Protein AF-A0A7X7E3Z4-F1 (afdb_monomer_lite)

Radius of gyration: 19.56 Å; chains: 1; bounding box: 45×37×46 Å

Foldseek 3Di:
DDDDADPDPDDPPVPVVVDLVVADDQAEEEALADDPVVLVSQQSQLAFQKHKYKYQADSVSDRNADDDDPVRVVVSQVCSQVSDVPGFRWDWHWDQDPNGIIIMTIGHHNPPDPDDPLLSLLLVVCAVPPFDALVVSCVVSVHDSVVSVVSVVVCVVVQQKDWDDDPVRIGIHGDRDD

pLDDT: mean 82.14, std 17.08, range [30.67, 97.38]

Structure (mmCIF, N/CA/C/O backbone):
data_AF-A0A7X7E3Z4-F1
#
_entry.id   AF-A0A7X7E3Z4-F1
#
loop_
_atom_site.group_PDB
_atom_site.id
_atom_site.type_symbol
_atom_site.label_atom_id
_atom_site.label_alt_id
_atom_site.label_comp_id
_atom_site.label_asym_id
_atom_site.label_entity_id
_atom_site.label_seq_id
_atom_site.pdbx_PDB_ins_code
_atom_site.Cartn_x
_atom_site.Cartn_y
_atom_site.Cartn_z
_atom_site.occupancy
_atom_site.B_iso_or_equiv
_atom_site.auth_seq_id
_atom_site.auth_comp_id
_atom_site.auth_asym_id
_atom_site.auth_atom_id
_atom_site.pdbx_PDB_model_num
ATOM 1 N N . MET A 1 1 ? -2.334 20.813 1.100 1.00 35.53 1 MET A N 1
ATOM 2 C CA . MET A 1 1 ? -2.866 19.844 0.113 1.00 35.53 1 MET A CA 1
ATOM 3 C C . MET A 1 1 ? -4.115 19.213 0.708 1.00 35.53 1 MET A C 1
ATOM 5 O O . MET A 1 1 ? -4.034 18.726 1.823 1.00 35.53 1 MET A O 1
ATOM 9 N N . LYS A 1 2 ? -5.268 19.300 0.030 1.00 30.81 2 LYS A N 1
ATOM 10 C CA . LYS A 1 2 ? -6.540 18.725 0.498 1.00 30.81 2 LYS A CA 1
ATOM 11 C C . LYS A 1 2 ? -6.601 17.260 0.055 1.00 30.81 2 LYS A C 1
ATOM 13 O O . LYS A 1 2 ? -6.599 17.012 -1.150 1.00 30.81 2 LYS A O 1
ATOM 18 N N . TYR A 1 3 ? -6.630 16.312 0.990 1.00 37.44 3 TYR A N 1
ATOM 19 C CA . TYR A 1 3 ? -6.956 14.921 0.664 1.00 37.44 3 TYR A CA 1
ATOM 20 C C . TYR A 1 3 ? -8.383 14.900 0.102 1.00 37.44 3 TYR A C 1
ATOM 22 O O . TYR A 1 3 ? -9.285 15.536 0.651 1.00 37.44 3 TYR A O 1
ATOM 30 N N . LYS A 1 4 ? -8.581 14.269 -1.058 1.00 30.67 4 LYS A N 1
ATOM 31 C CA . LYS A 1 4 ? -9.897 14.196 -1.703 1.00 30.67 4 LYS A CA 1
ATOM 32 C C . LYS A 1 4 ? -10.766 13.204 -0.929 1.00 30.67 4 LYS A C 1
ATOM 34 O O . LYS A 1 4 ? -10.663 12.003 -1.145 1.00 30.67 4 LYS A O 1
ATOM 39 N N . PHE A 1 5 ? -11.629 13.712 -0.054 1.00 38.03 5 PHE A N 1
ATOM 40 C CA . PHE A 1 5 ? -12.686 12.926 0.576 1.00 38.03 5 PHE A CA 1
ATOM 41 C C . PHE A 1 5 ? -13.710 12.532 -0.495 1.00 38.03 5 PHE A C 1
ATOM 43 O O . PHE A 1 5 ? -14.418 13.387 -1.025 1.00 38.03 5 PHE A O 1
ATOM 50 N N . GLN A 1 6 ? -13.758 11.252 -0.856 1.00 32.75 6 GLN A N 1
ATOM 51 C CA . GLN A 1 6 ? -14.802 10.710 -1.723 1.00 32.75 6 GLN A CA 1
ATOM 52 C C . GLN A 1 6 ? -15.813 9.968 -0.851 1.00 32.75 6 GLN A C 1
ATOM 54 O O . GLN A 1 6 ? -15.559 8.858 -0.391 1.00 32.75 6 GLN A O 1
ATOM 59 N N . THR A 1 7 ? -16.964 10.588 -0.605 1.00 33.12 7 THR A N 1
ATOM 60 C CA . THR A 1 7 ? -18.139 9.909 -0.049 1.00 33.12 7 THR A CA 1
ATOM 61 C C . THR A 1 7 ? -18.822 9.141 -1.175 1.00 33.12 7 THR A C 1
ATOM 63 O O . THR A 1 7 ? -19.744 9.649 -1.811 1.00 33.12 7 THR A O 1
ATOM 66 N N . THR A 1 8 ? -18.342 7.935 -1.482 1.00 34.47 8 THR A N 1
ATOM 67 C CA . THR A 1 8 ? -18.943 7.108 -2.537 1.00 34.47 8 THR A CA 1
ATOM 68 C C . THR A 1 8 ? -19.984 6.169 -1.944 1.00 34.47 8 THR A C 1
ATOM 70 O O . THR A 1 8 ? -19.675 5.111 -1.401 1.00 34.47 8 THR A O 1
ATOM 73 N N . THR A 1 9 ? -21.249 6.555 -2.079 1.00 39.19 9 THR A N 1
ATOM 74 C CA . THR A 1 9 ? -22.410 5.721 -1.779 1.00 39.19 9 THR A CA 1
ATOM 75 C C . THR A 1 9 ? -22.648 4.711 -2.915 1.00 39.19 9 THR A C 1
ATOM 77 O O . THR A 1 9 ? -22.674 5.071 -4.089 1.00 39.19 9 THR A O 1
ATOM 80 N N . LYS A 1 10 ? -22.938 3.458 -2.532 1.00 34.56 10 LYS A N 1
ATOM 81 C CA . LYS A 1 10 ? -23.838 2.495 -3.211 1.00 34.56 10 LYS A CA 1
ATOM 82 C C . LYS A 1 10 ? -23.287 1.378 -4.121 1.00 34.56 10 LYS A C 1
ATOM 84 O O . LYS A 1 10 ? -24.000 0.391 -4.247 1.00 34.56 10 LYS A O 1
ATOM 89 N N . ASN A 1 11 ? -22.050 1.406 -4.633 1.00 31.19 11 ASN A N 1
ATOM 90 C CA . ASN A 1 11 ? -21.568 0.333 -5.542 1.00 31.19 11 ASN A CA 1
ATOM 91 C C . ASN A 1 11 ? -20.396 -0.541 -5.038 1.00 31.19 11 ASN A C 1
ATOM 93 O O . ASN A 1 11 ? -19.977 -1.438 -5.760 1.00 31.19 11 ASN A O 1
ATOM 97 N N . MET A 1 12 ? -19.884 -0.352 -3.811 1.00 37.28 12 MET A N 1
ATOM 98 C CA . MET A 1 12 ? -18.706 -1.099 -3.305 1.00 37.28 12 MET A CA 1
ATOM 99 C C . MET A 1 12 ? -18.953 -1.982 -2.070 1.00 37.28 12 MET A C 1
ATOM 101 O O . MET A 1 12 ? -18.010 -2.534 -1.507 1.00 37.28 12 MET A O 1
ATOM 105 N N . ASN A 1 13 ? -20.212 -2.191 -1.671 1.00 47.28 13 ASN A N 1
ATOM 106 C CA . ASN A 1 13 ? -20.533 -3.026 -0.503 1.00 47.28 13 ASN A CA 1
ATOM 107 C C . ASN A 1 13 ? -20.071 -4.489 -0.657 1.00 47.28 13 ASN A C 1
ATOM 109 O O . ASN A 1 13 ? -19.865 -5.167 0.343 1.00 47.28 13 ASN A O 1
ATOM 113 N N . HIS A 1 14 ? -19.896 -4.989 -1.885 1.00 45.97 14 HIS A N 1
ATOM 114 C CA . HIS A 1 14 ? -19.552 -6.394 -2.114 1.00 45.97 14 HIS A CA 1
ATOM 115 C C . HIS A 1 14 ? -18.107 -6.734 -1.700 1.00 45.97 14 HIS A C 1
ATOM 117 O O . HIS A 1 14 ? -17.883 -7.798 -1.128 1.00 45.97 14 HIS A O 1
ATOM 123 N N . SER A 1 15 ? -17.151 -5.818 -1.902 1.00 64.81 15 SER A N 1
ATOM 124 C CA . SER A 1 15 ? -15.726 -6.077 -1.642 1.00 64.81 15 SER A CA 1
ATOM 125 C C . SER A 1 15 ? -15.385 -6.084 -0.149 1.00 64.81 15 SER A C 1
ATOM 127 O O . SER A 1 15 ? -14.649 -6.952 0.309 1.00 64.81 15 SER A O 1
ATOM 129 N N . ILE A 1 16 ? -15.966 -5.175 0.644 1.00 71.56 16 ILE A N 1
ATOM 130 C CA . ILE A 1 16 ? -15.705 -5.124 2.093 1.00 71.56 16 ILE A CA 1
ATOM 131 C C . ILE A 1 16 ? -16.353 -6.297 2.835 1.00 71.56 16 ILE A C 1
ATOM 133 O O . ILE A 1 16 ? -15.751 -6.873 3.734 1.00 71.56 16 ILE A O 1
ATOM 137 N N . ILE A 1 17 ? -17.556 -6.713 2.426 1.00 71.12 17 ILE A N 1
ATOM 138 C CA . ILE A 1 17 ? -18.239 -7.871 3.020 1.00 71.12 17 ILE A CA 1
ATOM 139 C C . ILE A 1 17 ? -17.427 -9.151 2.790 1.00 71.12 17 ILE A C 1
ATOM 141 O O . ILE A 1 17 ? -17.410 -10.024 3.656 1.00 71.12 17 ILE A O 1
ATOM 145 N N . GLN A 1 18 ? -16.738 -9.270 1.651 1.00 71.25 18 GLN A N 1
ATOM 146 C CA . GLN A 1 18 ? -15.828 -10.387 1.404 1.00 71.25 18 GLN A CA 1
ATOM 147 C C . GLN A 1 18 ? -14.619 -10.361 2.344 1.00 71.25 18 GLN A C 1
ATOM 149 O O . GLN A 1 18 ? -14.322 -11.399 2.926 1.00 71.25 18 GLN A O 1
ATOM 154 N N . LEU A 1 19 ? -13.995 -9.198 2.567 1.00 74.62 19 LEU A N 1
ATOM 155 C CA . LEU A 1 19 ? -12.886 -9.061 3.524 1.00 74.62 19 LEU A CA 1
ATOM 156 C C . LEU A 1 19 ? -13.312 -9.442 4.948 1.00 74.62 19 LEU A C 1
ATOM 158 O O . LEU A 1 19 ? -12.643 -10.234 5.600 1.00 74.62 19 LEU A O 1
ATOM 162 N N . LEU A 1 20 ? -14.479 -8.973 5.401 1.00 81.69 20 LEU A N 1
ATOM 163 C CA . LEU A 1 20 ? -15.013 -9.332 6.723 1.00 81.69 20 LEU A CA 1
ATOM 164 C C . LEU A 1 20 ? -15.279 -10.833 6.875 1.00 81.69 20 LEU A C 1
ATOM 166 O O . LEU A 1 20 ? -15.134 -11.374 7.965 1.00 81.69 20 LEU A O 1
ATOM 170 N N . ARG A 1 21 ? -15.683 -11.507 5.792 1.00 80.25 21 ARG A N 1
ATOM 171 C CA . ARG A 1 21 ? -15.904 -12.961 5.786 1.00 80.25 21 ARG A CA 1
ATOM 172 C C . ARG A 1 21 ? -14.604 -13.757 5.760 1.00 80.25 21 ARG A C 1
ATOM 174 O O . ARG A 1 21 ? -14.574 -14.848 6.314 1.00 80.25 21 ARG A O 1
ATOM 181 N N . GLN A 1 22 ? -13.583 -13.249 5.072 1.00 81.75 22 GLN A N 1
ATOM 182 C CA . GLN A 1 22 ? -12.267 -13.884 4.980 1.00 81.75 22 GLN A CA 1
ATOM 183 C C . GLN A 1 22 ? -11.468 -13.723 6.276 1.00 81.75 22 GLN A C 1
ATOM 185 O O . GLN A 1 22 ? -10.701 -14.618 6.616 1.00 81.75 22 GLN A O 1
ATOM 190 N N . GLY A 1 23 ? -11.709 -12.641 7.021 1.00 84.81 23 GLY A N 1
ATOM 191 C CA . GLY A 1 23 ? -11.026 -12.364 8.278 1.00 84.81 23 GLY A CA 1
ATOM 192 C C . GLY A 1 23 ? -9.644 -11.746 8.072 1.00 84.81 23 GLY A C 1
ATOM 193 O O . GLY A 1 23 ? -9.321 -11.248 6.991 1.00 84.81 23 GLY A O 1
ATOM 194 N N . GLU A 1 24 ? -8.841 -11.760 9.134 1.00 87.75 24 GLU A N 1
ATOM 195 C CA . GLU A 1 24 ? -7.453 -11.301 9.081 1.00 87.75 24 GLU A CA 1
ATOM 196 C C . GLU A 1 24 ? -6.595 -12.219 8.200 1.00 87.75 24 GLU A C 1
ATOM 198 O O . GLU A 1 24 ? -6.820 -13.427 8.101 1.00 87.75 24 GLU A O 1
ATOM 203 N N . SER A 1 25 ? -5.601 -11.634 7.542 1.00 88.12 25 SER A N 1
ATOM 204 C CA . SER A 1 25 ? -4.664 -12.330 6.663 1.00 88.12 25 SER A CA 1
ATOM 205 C C . SER A 1 25 ? -3.339 -11.573 6.595 1.00 88.12 25 SER A C 1
ATOM 207 O O . SER A 1 25 ? -3.203 -10.489 7.154 1.00 88.12 25 SER A O 1
ATOM 209 N N . GLU A 1 26 ? -2.379 -12.084 5.826 1.00 82.19 26 GLU A N 1
ATOM 210 C CA . GLU A 1 26 ? -1.093 -11.411 5.576 1.00 82.19 26 GLU A CA 1
ATOM 211 C C . GLU A 1 26 ? -1.226 -10.009 4.948 1.00 82.19 26 GLU A C 1
ATOM 213 O O . GLU A 1 26 ? -0.251 -9.265 4.908 1.00 82.19 26 GLU A O 1
ATOM 218 N N . THR A 1 27 ? -2.414 -9.640 4.454 1.00 85.38 27 THR A N 1
ATOM 219 C CA . THR A 1 27 ? -2.688 -8.332 3.831 1.00 85.38 27 THR A CA 1
ATOM 220 C C . THR A 1 27 ? -3.911 -7.619 4.411 1.00 85.38 27 THR A C 1
ATOM 222 O O . THR A 1 27 ? -4.303 -6.572 3.897 1.00 85.38 27 THR A O 1
ATOM 225 N N . VAL A 1 28 ? -4.541 -8.172 5.453 1.00 90.75 28 VAL A N 1
ATOM 226 C CA . VAL A 1 28 ? -5.773 -7.638 6.055 1.00 90.75 28 VAL A CA 1
ATOM 227 C C . VAL A 1 28 ? -5.666 -7.734 7.570 1.00 90.75 28 VAL A C 1
ATOM 229 O O . VAL A 1 28 ? -5.555 -8.836 8.094 1.00 90.75 28 VAL A O 1
ATOM 232 N N . GLU A 1 29 ? -5.776 -6.611 8.274 1.00 94.75 29 GLU A N 1
ATOM 233 C CA . GLU A 1 29 ? -5.767 -6.591 9.743 1.00 94.75 29 GLU A CA 1
ATOM 234 C C . GLU A 1 29 ? -6.959 -5.810 10.298 1.00 94.75 29 GLU A C 1
ATOM 236 O O . GLU A 1 29 ? -7.355 -4.775 9.747 1.00 94.75 29 GLU A O 1
ATOM 241 N N . PHE A 1 30 ? -7.563 -6.310 11.376 1.00 95.19 30 PHE A N 1
ATOM 242 C CA . PHE A 1 30 ? -8.695 -5.666 12.033 1.00 95.19 30 PHE A CA 1
ATOM 243 C C . PHE A 1 30 ? -8.221 -5.001 13.319 1.00 95.19 30 PHE A C 1
ATOM 245 O O . PHE A 1 30 ? -7.544 -5.600 14.148 1.00 95.19 30 PHE A O 1
ATOM 252 N N . LYS A 1 31 ? -8.586 -3.732 13.502 1.00 94.94 31 LYS A N 1
ATOM 253 C CA . LYS A 1 31 ? -8.291 -2.984 14.725 1.00 94.94 31 LYS A CA 1
ATOM 254 C C . LYS A 1 31 ? -9.551 -2.307 15.221 1.00 94.94 31 LYS A C 1
ATOM 256 O O . LYS A 1 31 ? -10.283 -1.674 14.463 1.00 94.94 31 LYS A O 1
ATOM 261 N N . SER A 1 32 ? -9.820 -2.390 16.518 1.00 93.62 32 SER A N 1
ATOM 262 C CA . SER A 1 32 ? -10.999 -1.740 17.099 1.00 93.62 32 SER A CA 1
ATOM 263 C C . SER A 1 32 ? -10.853 -0.214 17.116 1.00 93.62 32 SER A C 1
ATOM 265 O O . SER A 1 32 ? -11.841 0.498 16.940 1.00 93.62 32 SER A O 1
ATOM 267 N N . THR A 1 33 ? -9.625 0.288 17.275 1.00 93.62 33 THR A N 1
ATOM 268 C CA . THR A 1 33 ? -9.284 1.713 17.356 1.00 93.62 33 THR A CA 1
ATOM 269 C C . THR A 1 33 ? -7.993 2.032 16.602 1.00 93.62 33 THR A C 1
ATOM 271 O O . THR A 1 33 ? -7.199 1.149 16.279 1.00 93.62 33 THR A O 1
ATOM 274 N N . PHE A 1 34 ? -7.785 3.315 16.295 1.00 93.88 34 PHE A N 1
ATOM 275 C CA . PHE A 1 34 ? -6.528 3.785 15.721 1.00 93.88 34 PHE A CA 1
ATOM 276 C C . PHE A 1 34 ? -5.479 3.995 16.812 1.00 93.88 34 PHE A C 1
ATOM 278 O O . PHE A 1 34 ? -5.774 4.564 17.863 1.00 93.88 34 PHE A O 1
ATOM 285 N N . GLY A 1 35 ? -4.246 3.574 16.544 1.00 93.06 35 GLY A N 1
ATOM 286 C CA . GLY A 1 35 ? -3.126 3.721 17.462 1.00 93.06 35 GLY A CA 1
ATOM 287 C C . GLY A 1 35 ? -1.834 3.166 16.873 1.00 93.06 35 GLY A C 1
ATOM 288 O O . GLY A 1 35 ? -1.744 2.911 15.672 1.00 93.06 35 GLY A O 1
ATOM 289 N N . LYS A 1 36 ? -0.837 2.947 17.735 1.00 93.81 36 LYS A N 1
ATOM 290 C CA . LYS A 1 36 ? 0.493 2.452 17.345 1.00 93.81 36 LYS A CA 1
ATOM 291 C C . LYS A 1 36 ? 0.433 1.149 16.545 1.00 93.81 36 LYS A C 1
ATOM 293 O O . LYS A 1 36 ? 1.125 1.030 15.543 1.00 93.81 36 LYS A O 1
ATOM 298 N N . GLU A 1 37 ? -0.440 0.225 16.941 1.00 94.56 37 GLU A N 1
ATOM 299 C CA . GLU A 1 37 ? -0.595 -1.065 16.261 1.00 94.56 37 GLU A CA 1
ATOM 300 C C . GLU A 1 37 ? -1.015 -0.912 14.796 1.00 94.56 37 GLU A C 1
ATOM 302 O O . GLU A 1 37 ? -0.522 -1.637 13.940 1.00 94.56 37 GLU A O 1
ATOM 307 N N . VAL A 1 38 ? -1.878 0.064 14.478 1.00 95.62 38 VAL A N 1
ATOM 308 C CA . VAL A 1 38 ? -2.255 0.355 13.085 1.00 95.62 38 VAL A CA 1
ATOM 309 C C . VAL A 1 38 ? -1.025 0.785 12.291 1.00 95.62 38 VAL A C 1
ATOM 311 O O . VAL A 1 38 ? -0.814 0.310 11.182 1.00 95.62 38 VAL A O 1
ATOM 314 N N . ILE A 1 39 ? -0.188 1.655 12.856 1.00 94.50 39 ILE A N 1
ATOM 315 C CA . ILE A 1 39 ? 1.030 2.140 12.192 1.00 94.50 39 ILE A CA 1
ATOM 316 C C . ILE A 1 39 ? 2.019 0.987 11.968 1.00 94.50 39 ILE A C 1
ATOM 318 O O . ILE A 1 39 ? 2.593 0.881 10.889 1.00 94.50 39 ILE A O 1
ATOM 322 N N . GLU A 1 40 ? 2.179 0.098 12.949 1.00 92.69 40 GLU A N 1
ATOM 323 C CA . GLU A 1 40 ? 3.017 -1.103 12.833 1.00 92.69 40 GLU A CA 1
ATOM 324 C C . GLU A 1 40 ? 2.510 -2.051 11.738 1.00 92.69 40 GLU A C 1
ATOM 326 O O . GLU A 1 40 ? 3.304 -2.512 10.917 1.00 92.69 40 GLU A O 1
ATOM 331 N N . SER A 1 41 ? 1.192 -2.261 11.668 1.00 93.06 41 SER A N 1
ATOM 332 C CA . SER A 1 41 ? 0.547 -3.060 10.615 1.00 93.06 41 SER A CA 1
ATOM 333 C C . SER A 1 41 ? 0.821 -2.454 9.234 1.00 93.06 41 SER A C 1
ATOM 335 O O . SER A 1 41 ? 1.255 -3.136 8.309 1.00 93.06 41 SER A O 1
ATOM 337 N N . LEU A 1 42 ? 0.650 -1.134 9.096 1.00 91.06 42 LEU A N 1
ATOM 338 C CA . LEU A 1 42 ? 0.904 -0.418 7.843 1.00 91.06 42 LEU A CA 1
ATOM 339 C C . LEU A 1 42 ? 2.385 -0.455 7.446 1.00 91.06 42 LEU A C 1
ATOM 341 O O . LEU A 1 42 ? 2.675 -0.616 6.266 1.00 91.06 42 LEU A O 1
ATOM 345 N N . CYS A 1 43 ? 3.318 -0.362 8.399 1.00 87.19 43 CYS A N 1
ATOM 346 C CA . CYS A 1 43 ? 4.745 -0.599 8.154 1.00 87.19 43 CYS A CA 1
ATOM 347 C C . CYS A 1 43 ? 4.994 -2.009 7.611 1.00 87.19 43 CYS A C 1
ATOM 349 O O . CYS A 1 43 ? 5.713 -2.183 6.627 1.00 87.19 43 CYS A O 1
ATOM 351 N N . ALA A 1 44 ? 4.408 -3.025 8.247 1.00 85.81 44 ALA A N 1
ATOM 352 C CA . ALA A 1 44 ? 4.563 -4.411 7.825 1.00 85.81 44 ALA A CA 1
ATOM 353 C C . ALA A 1 44 ? 3.999 -4.637 6.413 1.00 85.81 44 ALA A C 1
ATOM 355 O O . ALA A 1 44 ? 4.649 -5.271 5.583 1.00 85.81 44 ALA A O 1
ATOM 356 N N . PHE A 1 45 ? 2.836 -4.064 6.108 1.00 86.75 45 PHE A N 1
ATOM 357 C CA . PHE A 1 45 ? 2.212 -4.150 4.789 1.00 86.75 45 PHE A CA 1
ATOM 358 C C . PHE A 1 45 ? 2.973 -3.376 3.716 1.00 86.75 45 PHE A C 1
ATOM 360 O O . PHE A 1 45 ? 3.173 -3.899 2.619 1.00 86.75 45 PHE A O 1
ATOM 367 N N . ALA A 1 46 ? 3.453 -2.173 4.030 1.00 80.94 46 ALA A N 1
ATOM 368 C CA . ALA A 1 46 ? 4.267 -1.383 3.115 1.00 80.94 46 ALA A CA 1
ATOM 369 C C . ALA A 1 46 ? 5.578 -2.096 2.767 1.00 80.94 46 ALA A C 1
ATOM 371 O O . ALA A 1 46 ? 6.016 -2.018 1.632 1.00 80.94 46 ALA A O 1
ATOM 372 N N . ASN A 1 47 ? 6.173 -2.864 3.681 1.00 73.44 47 ASN A N 1
ATOM 373 C CA . ASN A 1 47 ? 7.363 -3.666 3.371 1.00 73.44 47 ASN A CA 1
ATOM 374 C C . ASN A 1 47 ? 7.080 -4.893 2.477 1.00 73.44 47 ASN A C 1
ATOM 376 O O . ASN A 1 47 ? 8.019 -5.519 1.979 1.00 73.44 47 ASN A O 1
ATOM 380 N N . ASN A 1 48 ? 5.808 -5.233 2.257 1.00 71.06 48 ASN A N 1
ATOM 381 C CA . ASN A 1 48 ? 5.360 -6.398 1.497 1.00 71.06 48 ASN A CA 1
ATOM 382 C C . ASN A 1 48 ? 4.566 -5.974 0.243 1.00 71.06 48 ASN A C 1
ATOM 384 O O . ASN A 1 48 ? 4.823 -4.937 -0.373 1.00 71.06 48 ASN A O 1
ATOM 388 N N . ILE A 1 49 ? 3.601 -6.796 -0.173 1.00 71.44 49 ILE A N 1
ATOM 389 C CA . ILE A 1 49 ? 2.719 -6.559 -1.326 1.00 71.44 49 ILE A CA 1
ATOM 390 C C . ILE A 1 49 ? 1.625 -5.510 -1.054 1.00 71.44 49 ILE A C 1
ATOM 392 O O . ILE A 1 49 ? 0.695 -5.366 -1.847 1.00 71.44 49 ILE A O 1
ATOM 396 N N . GLY A 1 50 ? 1.744 -4.754 0.041 1.00 81.56 50 GLY A N 1
ATOM 397 C CA . GLY A 1 50 ? 0.726 -3.828 0.511 1.00 81.56 50 GLY A CA 1
ATOM 398 C C . GLY A 1 50 ? -0.290 -4.535 1.396 1.00 81.56 50 GLY A C 1
ATOM 399 O O . GLY A 1 50 ? -0.146 -5.708 1.740 1.00 81.56 50 GLY A O 1
ATOM 400 N N . GLY A 1 51 ? -1.321 -3.804 1.790 1.00 87.75 51 GLY A N 1
ATOM 401 C CA . GLY A 1 51 ? -2.340 -4.342 2.675 1.00 87.75 51 GLY A CA 1
ATOM 402 C C . GLY A 1 51 ? -3.289 -3.280 3.191 1.00 87.75 51 GLY A C 1
ATOM 403 O O . GLY A 1 51 ? -3.157 -2.086 2.901 1.00 87.75 51 GLY A O 1
ATOM 404 N N . VAL A 1 52 ? -4.274 -3.743 3.948 1.00 91.25 52 VAL A N 1
ATOM 405 C CA . VAL A 1 52 ? -5.359 -2.928 4.470 1.00 91.25 52 VAL A CA 1
ATOM 406 C C . VAL A 1 52 ? -5.554 -3.174 5.957 1.00 91.25 52 VAL A C 1
ATOM 408 O O . VAL A 1 52 ? -5.604 -4.309 6.422 1.00 91.25 52 VAL A O 1
ATOM 411 N N . VAL A 1 53 ? -5.709 -2.086 6.703 1.00 94.31 53 VAL A N 1
ATOM 412 C CA . VAL A 1 53 ? -6.135 -2.113 8.099 1.00 94.31 53 VAL A CA 1
ATOM 413 C C . VAL A 1 53 ? -7.554 -1.561 8.176 1.00 94.31 53 VAL A C 1
ATOM 415 O O . VAL A 1 53 ? -7.816 -0.439 7.733 1.00 94.31 53 VAL A O 1
ATOM 418 N N . LEU A 1 54 ? -8.478 -2.341 8.738 1.00 93.81 54 LEU A N 1
ATOM 419 C CA . LEU A 1 54 ? -9.847 -1.910 9.017 1.00 93.81 54 LEU A CA 1
ATOM 420 C C . LEU A 1 54 ? -9.969 -1.485 10.477 1.00 93.81 54 LEU A C 1
ATOM 422 O O . LEU A 1 54 ? -9.933 -2.315 11.383 1.00 93.81 54 LEU A O 1
ATOM 426 N N . VAL A 1 55 ? -10.151 -0.184 10.694 1.00 94.94 55 VAL A N 1
ATOM 427 C CA . VAL A 1 55 ? -10.301 0.416 12.018 1.00 94.94 55 VAL A CA 1
ATOM 428 C C . VAL A 1 55 ? -11.782 0.566 12.378 1.00 94.94 55 VAL A C 1
ATOM 430 O O . VAL A 1 55 ? -12.570 1.114 11.605 1.00 94.94 55 VAL A O 1
ATOM 433 N N . GLY A 1 56 ? -12.160 0.121 13.574 1.00 93.06 56 GLY A N 1
ATOM 434 C CA . GLY A 1 56 ? -13.545 0.009 14.037 1.00 93.06 56 GLY A CA 1
ATOM 435 C C . GLY A 1 56 ? -14.081 -1.423 14.010 1.00 93.06 56 GLY A C 1
ATOM 436 O O . GLY A 1 56 ? -15.303 -1.611 13.991 1.00 93.06 56 GLY A O 1
ATOM 437 N N . ILE A 1 57 ? -13.193 -2.422 13.976 1.00 92.75 57 ILE A N 1
ATOM 438 C CA . ILE A 1 57 ? -13.532 -3.848 13.928 1.00 92.75 57 ILE A CA 1
ATOM 439 C C . ILE A 1 57 ? -12.659 -4.605 14.932 1.00 92.75 57 ILE A C 1
ATOM 441 O O . ILE A 1 57 ? -11.443 -4.479 14.921 1.00 92.75 57 ILE A O 1
ATOM 445 N N . GLU A 1 58 ? -13.273 -5.373 15.828 1.00 90.50 58 GLU A N 1
ATOM 446 C CA . GLU A 1 58 ? -12.546 -6.274 16.731 1.00 90.50 58 GLU A CA 1
ATOM 447 C C . GLU A 1 58 ? -11.962 -7.468 15.958 1.00 90.50 58 GLU A C 1
ATOM 449 O O . GLU A 1 58 ? -12.513 -7.875 14.938 1.00 90.50 58 GLU A O 1
ATOM 454 N N . ASN A 1 59 ? -10.936 -8.125 16.504 1.00 85.56 59 ASN A N 1
ATOM 455 C CA . ASN A 1 59 ? -10.332 -9.337 15.923 1.00 85.56 59 ASN A CA 1
ATOM 456 C C . ASN A 1 59 ? -11.354 -10.479 15.722 1.00 85.56 59 ASN A C 1
ATOM 458 O O . ASN A 1 59 ? -11.152 -11.378 14.915 1.00 85.56 59 ASN A O 1
ATOM 462 N N . SER A 1 60 ? -12.485 -10.439 16.438 1.00 86.00 60 SER A N 1
ATOM 463 C CA . SER A 1 60 ? -13.626 -11.349 16.253 1.00 86.00 60 SER A CA 1
ATOM 464 C C . SER A 1 60 ? -14.425 -11.101 14.961 1.00 86.00 60 SER A C 1
ATOM 466 O O . SER A 1 60 ? -15.364 -11.839 14.669 1.00 86.00 60 SER A O 1
ATOM 468 N N . GLY A 1 61 ? -14.119 -10.033 14.217 1.00 84.88 61 GLY A N 1
ATOM 469 C CA . GLY A 1 61 ? -14.911 -9.523 13.094 1.00 84.88 61 GLY A CA 1
ATOM 470 C C . GLY A 1 61 ? -16.100 -8.654 13.521 1.00 84.88 61 GLY A C 1
ATOM 471 O O . GLY A 1 61 ? -16.862 -8.170 12.679 1.00 84.88 61 GLY A O 1
ATOM 472 N N . LYS A 1 62 ? -16.291 -8.426 14.827 1.00 89.62 62 LYS A N 1
ATOM 473 C CA . LYS A 1 62 ? -17.380 -7.593 15.343 1.00 89.62 62 LYS A CA 1
ATOM 474 C C . LYS A 1 62 ? -17.119 -6.115 15.058 1.00 89.62 62 LYS A C 1
ATOM 476 O O . LYS A 1 62 ? -16.140 -5.533 15.515 1.00 89.62 62 LYS A O 1
ATOM 481 N N . ILE A 1 63 ? -18.063 -5.481 14.369 1.00 92.25 63 ILE A N 1
ATOM 482 C CA . ILE A 1 63 ? -17.995 -4.060 14.016 1.00 92.25 63 ILE A CA 1
ATOM 483 C C . ILE A 1 63 ? -18.344 -3.215 15.248 1.00 92.25 63 ILE A C 1
ATOM 485 O O . ILE A 1 63 ? -19.506 -3.143 15.670 1.00 92.25 63 ILE A O 1
ATOM 489 N N . THR A 1 64 ? -17.347 -2.559 15.834 1.00 91.56 64 THR A N 1
ATOM 490 C CA . THR A 1 64 ? -17.514 -1.610 16.946 1.00 91.56 64 THR A CA 1
ATOM 491 C C . THR A 1 64 ? -17.816 -0.212 16.441 1.00 91.56 64 THR A C 1
ATOM 493 O O . THR A 1 64 ? -18.667 0.461 17.024 1.00 91.56 64 THR A O 1
ATOM 496 N N . GLY A 1 65 ? -17.227 0.141 15.300 1.00 89.94 65 GLY A N 1
ATOM 497 C CA . GLY A 1 65 ? -17.204 1.482 14.750 1.00 89.94 65 GLY A CA 1
ATOM 498 C C . GLY A 1 65 ? -16.176 2.374 15.441 1.00 89.94 65 GLY A C 1
ATOM 499 O O . GLY A 1 65 ? -15.682 2.063 16.524 1.00 89.94 65 GLY A O 1
ATOM 500 N N . VAL A 1 66 ? -15.881 3.503 14.813 1.00 89.44 66 VAL A N 1
ATOM 501 C CA . VAL A 1 66 ? -15.066 4.585 15.368 1.00 89.44 66 VAL A CA 1
ATOM 502 C C . VAL A 1 66 ? -15.830 5.900 15.296 1.00 89.44 66 VAL A C 1
ATOM 504 O O . VAL A 1 66 ? -16.712 6.071 14.460 1.00 89.44 66 VAL A O 1
ATOM 507 N N . ASN A 1 67 ? -15.494 6.829 16.186 1.00 82.69 67 ASN A N 1
ATOM 508 C CA . ASN A 1 67 ? -16.048 8.175 16.183 1.00 82.69 67 ASN A CA 1
ATOM 509 C C . ASN A 1 67 ? -14.922 9.141 15.803 1.00 82.69 67 ASN A C 1
ATOM 511 O O . ASN A 1 67 ? -13.955 9.269 16.554 1.00 82.69 67 ASN A O 1
ATOM 515 N N . TYR A 1 68 ? -14.996 9.751 14.621 1.00 71.31 68 TYR A N 1
ATOM 516 C CA . TYR A 1 68 ? -13.957 10.655 14.125 1.00 71.31 68 TYR A CA 1
ATOM 517 C C . TYR A 1 68 ? -14.562 11.854 13.388 1.00 71.31 68 TYR A C 1
ATOM 519 O O . TYR A 1 68 ? -15.589 11.751 12.717 1.00 71.31 68 TYR A O 1
ATOM 527 N N . GLY A 1 69 ? -13.893 13.003 13.500 1.00 68.31 69 GLY A N 1
ATOM 528 C CA . GLY A 1 69 ? -14.143 14.180 12.670 1.00 68.31 69 GLY A CA 1
ATOM 529 C C . GLY A 1 69 ? -13.200 14.241 11.466 1.00 68.31 69 GLY A C 1
ATOM 530 O O . GLY A 1 69 ? -12.270 13.443 11.335 1.00 68.31 69 GLY A O 1
ATOM 531 N N . SER A 1 70 ? -13.403 15.223 10.586 1.00 64.19 70 SER A N 1
ATOM 532 C CA . SER A 1 70 ? -12.513 15.471 9.440 1.00 64.19 70 SER A CA 1
ATOM 533 C C . SER A 1 70 ? -11.076 15.808 9.861 1.00 64.19 70 SER A C 1
ATOM 535 O O . SER A 1 70 ? -10.131 15.359 9.215 1.00 64.19 70 SER A O 1
ATOM 537 N N . GLU A 1 71 ? -10.908 16.551 10.957 1.00 65.31 71 GLU A N 1
ATOM 538 C CA . GLU A 1 71 ? -9.604 16.881 11.549 1.00 65.31 71 GLU A CA 1
ATOM 539 C C . GLU A 1 71 ? -8.913 15.633 12.121 1.00 65.31 71 GLU A C 1
ATOM 541 O O . GLU A 1 71 ? -7.745 15.386 11.835 1.00 65.31 71 GLU A O 1
ATOM 546 N N . SER A 1 72 ? -9.671 14.744 12.772 1.00 83.25 72 SER A N 1
ATOM 547 C CA . SER A 1 72 ? -9.140 13.508 13.360 1.00 83.25 72 SER A CA 1
ATOM 548 C C . SER A 1 72 ? -8.521 12.563 12.322 1.00 83.25 72 SER A C 1
ATOM 550 O O . SER A 1 72 ? -7.487 11.955 12.579 1.00 83.25 72 SER A O 1
ATOM 552 N N . ILE A 1 73 ? -9.108 12.452 11.125 1.00 88.31 73 ILE A N 1
ATOM 553 C CA . ILE A 1 73 ? -8.530 11.630 10.045 1.00 88.31 73 ILE A CA 1
ATOM 554 C C . ILE A 1 73 ? -7.244 12.255 9.508 1.00 88.31 73 ILE A C 1
ATOM 556 O O . ILE A 1 73 ? -6.283 11.544 9.209 1.00 88.31 73 ILE A O 1
ATOM 560 N N . GLN A 1 74 ? -7.199 13.584 9.404 1.00 86.69 74 GLN A N 1
ATOM 561 C CA . GLN A 1 74 ? -5.981 14.280 9.011 1.00 86.69 74 GLN A CA 1
ATOM 562 C C . GLN A 1 74 ? -4.853 14.034 10.022 1.00 86.69 74 GLN A C 1
ATOM 564 O O . GLN A 1 74 ? -3.707 13.820 9.612 1.00 86.69 74 GLN A O 1
ATOM 569 N N . ASP A 1 75 ? -5.181 14.005 11.312 1.00 91.19 75 ASP A N 1
ATOM 570 C CA . ASP A 1 75 ? -4.234 13.680 12.375 1.00 91.19 75 ASP A CA 1
ATOM 571 C C . ASP A 1 75 ? -3.721 12.247 12.266 1.00 91.19 75 ASP A C 1
ATOM 573 O O . ASP A 1 75 ? -2.522 12.024 12.422 1.00 91.19 75 ASP A O 1
ATOM 577 N N . TRP A 1 76 ? -4.577 11.278 11.936 1.00 93.31 76 TRP A N 1
ATOM 578 C CA . TRP A 1 76 ? -4.151 9.889 11.728 1.00 93.31 76 TRP A CA 1
ATOM 579 C C . TRP A 1 76 ? -3.170 9.776 10.561 1.00 93.31 76 TRP A C 1
ATOM 581 O O . TRP A 1 76 ? -2.128 9.138 10.692 1.00 93.31 76 TRP A O 1
ATOM 591 N N . VAL A 1 77 ? -3.440 10.464 9.445 1.00 90.69 77 VAL A N 1
ATOM 592 C CA . VAL A 1 77 ? -2.502 10.533 8.311 1.00 90.69 77 VAL A CA 1
ATOM 593 C C . VAL A 1 77 ? -1.160 11.122 8.745 1.00 90.69 77 VAL A C 1
ATOM 595 O O . VAL A 1 77 ? -0.109 10.611 8.361 1.00 90.69 77 VAL A O 1
ATOM 598 N N . ASN A 1 78 ? -1.177 12.194 9.538 1.00 91.19 78 ASN A N 1
ATOM 599 C CA . ASN A 1 78 ? 0.046 12.828 10.024 1.00 91.19 78 ASN A CA 1
ATOM 600 C C . ASN A 1 78 ? 0.826 11.903 10.968 1.00 91.19 78 ASN A C 1
ATOM 602 O O . ASN A 1 78 ? 2.042 11.789 10.828 1.00 91.19 78 ASN A O 1
ATOM 606 N N . GLN A 1 79 ? 0.135 11.201 11.869 1.00 93.94 79 GLN A N 1
ATOM 607 C CA . GLN A 1 79 ? 0.736 10.216 12.768 1.00 93.94 79 GLN A CA 1
ATOM 608 C C . GLN A 1 79 ? 1.365 9.051 12.000 1.00 93.94 79 GLN A C 1
ATOM 610 O O . GLN A 1 79 ? 2.488 8.673 12.311 1.00 93.94 79 GLN A O 1
ATOM 615 N N . ILE A 1 80 ? 0.706 8.532 10.958 1.00 91.88 80 ILE A N 1
ATOM 616 C CA . ILE A 1 80 ? 1.280 7.486 10.095 1.00 91.88 80 ILE A CA 1
ATOM 617 C C . ILE A 1 80 ? 2.550 8.008 9.417 1.00 91.88 80 ILE A C 1
ATOM 619 O O . ILE A 1 80 ? 3.596 7.377 9.507 1.00 91.88 80 ILE A O 1
ATOM 623 N N . LYS A 1 81 ? 2.514 9.193 8.799 1.00 87.69 81 LYS A N 1
ATOM 624 C CA . LYS A 1 81 ? 3.688 9.761 8.110 1.00 87.69 81 LYS A CA 1
ATOM 625 C C . LYS A 1 81 ? 4.895 9.973 9.020 1.00 87.69 81 LYS A C 1
ATOM 627 O O . LYS A 1 81 ? 6.025 9.815 8.568 1.00 87.69 81 LYS A O 1
ATOM 632 N N . GLN A 1 82 ? 4.652 10.385 10.263 1.00 90.69 82 GLN A N 1
ATOM 633 C CA . GLN A 1 82 ? 5.697 10.663 11.252 1.00 90.69 82 GLN A CA 1
ATOM 634 C C . GLN A 1 82 ? 6.163 9.397 11.982 1.00 90.69 82 GLN A C 1
ATOM 636 O O . GLN A 1 82 ? 7.315 9.320 12.394 1.00 90.69 82 GLN A O 1
ATOM 641 N N . GLY A 1 83 ? 5.278 8.411 12.138 1.00 85.44 83 GLY A N 1
ATOM 642 C CA . GLY A 1 83 ? 5.551 7.139 12.807 1.00 85.44 83 GLY A CA 1
ATOM 643 C C . GLY A 1 83 ? 6.154 6.062 11.905 1.00 85.44 83 GLY A C 1
ATOM 644 O O . GLY A 1 83 ? 6.370 4.946 12.368 1.00 85.44 83 GLY A O 1
ATOM 645 N N . THR A 1 84 ? 6.409 6.370 10.632 1.00 79.00 84 THR A N 1
ATOM 646 C CA . THR A 1 84 ? 6.919 5.428 9.626 1.00 79.00 84 THR A CA 1
ATOM 647 C C . THR A 1 84 ? 8.207 5.976 9.016 1.00 79.00 84 THR A C 1
ATOM 649 O O . THR A 1 84 ? 8.338 7.183 8.796 1.00 79.00 84 THR A O 1
ATOM 652 N N . SER A 1 85 ? 9.185 5.094 8.788 1.00 71.88 85 SER A N 1
ATOM 653 C CA . SER A 1 85 ? 10.450 5.453 8.150 1.00 71.88 85 SER A CA 1
ATOM 654 C C . SER A 1 85 ? 10.817 4.430 7.072 1.00 71.88 85 SER A C 1
ATOM 656 O O . SER A 1 85 ? 11.082 3.275 7.417 1.00 71.88 85 SER A O 1
ATOM 658 N N . PRO A 1 86 ? 10.872 4.857 5.802 1.00 72.94 86 PRO A N 1
ATOM 659 C CA . PRO A 1 86 ? 10.540 6.201 5.329 1.00 72.94 86 PRO A CA 1
ATOM 660 C C . PRO A 1 86 ? 9.017 6.447 5.348 1.00 72.94 86 PRO A C 1
ATOM 662 O O . PRO A 1 86 ? 8.216 5.567 5.655 1.00 72.94 86 PRO A O 1
ATOM 665 N N . SER A 1 87 ? 8.620 7.700 5.118 1.00 78.12 87 SER A N 1
ATOM 666 C CA . SER A 1 87 ? 7.245 8.136 5.367 1.00 78.12 87 SER A CA 1
ATOM 667 C C . SER A 1 87 ? 6.233 7.477 4.430 1.00 78.12 87 SER A C 1
ATOM 669 O O . SER A 1 87 ? 6.206 7.746 3.227 1.00 78.12 87 SER A O 1
ATOM 671 N N . ILE A 1 88 ? 5.320 6.712 5.020 1.00 83.31 88 ILE A N 1
ATOM 672 C CA . ILE A 1 88 ? 4.179 6.102 4.344 1.00 83.31 88 ILE A CA 1
ATOM 673 C C . ILE A 1 88 ? 3.085 7.154 4.133 1.00 83.31 88 ILE A C 1
ATOM 675 O O . ILE A 1 88 ? 2.678 7.859 5.059 1.00 83.31 88 ILE A O 1
ATOM 679 N N . VAL A 1 89 ? 2.565 7.243 2.905 1.00 83.44 89 VAL A N 1
ATOM 680 C CA . VAL A 1 89 ? 1.364 8.025 2.581 1.00 83.44 89 VAL A CA 1
ATOM 681 C C . VAL A 1 89 ? 0.216 7.048 2.314 1.00 83.44 89 VAL A C 1
ATOM 683 O O . VAL A 1 89 ? 0.167 6.480 1.226 1.00 83.44 89 VAL A O 1
ATOM 686 N N . PRO A 1 90 ? -0.684 6.819 3.286 1.00 86.38 90 PRO A N 1
ATOM 687 C CA . PRO A 1 90 ? -1.764 5.854 3.128 1.00 86.38 90 PRO A CA 1
ATOM 688 C C . PRO A 1 90 ? -2.918 6.421 2.292 1.00 86.38 90 PRO A C 1
ATOM 690 O O . PRO A 1 90 ? -3.188 7.628 2.312 1.00 86.38 90 PRO A O 1
ATOM 693 N N . ASP A 1 91 ? -3.651 5.525 1.640 1.00 86.50 91 ASP A N 1
ATOM 694 C CA . ASP A 1 91 ? -4.983 5.794 1.109 1.00 86.50 91 ASP A CA 1
ATOM 695 C C . ASP A 1 91 ? -6.016 5.527 2.217 1.00 86.50 91 ASP A C 1
ATOM 697 O O . ASP A 1 91 ? -6.002 4.471 2.848 1.00 86.50 91 ASP A O 1
ATOM 701 N N . ILE A 1 92 ? -6.909 6.488 2.479 1.00 88.56 92 ILE A N 1
ATOM 702 C CA . ILE A 1 92 ? -7.955 6.363 3.507 1.00 88.56 92 ILE A CA 1
ATOM 703 C C . ILE A 1 92 ? -9.334 6.384 2.859 1.00 88.56 92 ILE A C 1
ATOM 705 O O . ILE A 1 92 ? -9.666 7.303 2.104 1.00 88.56 92 ILE A O 1
ATOM 709 N N . ARG A 1 93 ? -10.170 5.405 3.213 1.00 87.12 93 ARG A N 1
ATOM 710 C CA . ARG A 1 93 ? -11.585 5.348 2.840 1.00 87.12 93 ARG A CA 1
ATOM 711 C C . ARG A 1 93 ? -12.459 5.264 4.085 1.00 87.12 93 ARG A C 1
ATOM 713 O O . ARG A 1 93 ? -12.189 4.508 5.011 1.00 87.12 93 ARG A O 1
ATOM 720 N N . LEU A 1 94 ? -13.525 6.055 4.091 1.00 87.50 94 LEU A N 1
ATOM 721 C CA . LEU A 1 94 ? -14.519 6.064 5.158 1.00 87.50 94 LEU A CA 1
ATOM 722 C C . LEU A 1 94 ? -15.694 5.188 4.737 1.00 87.50 94 LEU A C 1
ATOM 724 O O . LEU A 1 94 ? -16.282 5.407 3.677 1.00 87.50 94 LEU A O 1
ATOM 728 N N . LEU A 1 95 ? -16.022 4.202 5.560 1.00 87.00 95 LEU A N 1
ATOM 729 C CA . LEU A 1 95 ? -17.060 3.217 5.299 1.00 87.00 95 LEU A CA 1
ATOM 730 C C . LEU A 1 95 ? -18.147 3.329 6.367 1.00 87.00 95 LEU A C 1
ATOM 732 O O . LEU A 1 95 ? -17.861 3.576 7.535 1.00 87.00 95 LEU A O 1
ATOM 736 N N . GLU A 1 96 ? -19.400 3.109 5.980 1.00 86.31 96 GLU A N 1
ATOM 737 C CA . GLU A 1 96 ? -20.505 2.952 6.926 1.00 86.31 96 GLU A CA 1
ATOM 738 C C . GLU A 1 96 ? -21.060 1.533 6.805 1.00 86.31 96 GLU A C 1
ATOM 740 O O . GLU A 1 96 ? -21.571 1.140 5.755 1.00 86.31 96 GLU A O 1
ATOM 745 N N . ILE A 1 97 ? -20.949 0.752 7.881 1.00 84.75 97 ILE A N 1
ATOM 746 C CA . ILE A 1 97 ? -21.406 -0.637 7.937 1.00 84.75 97 ILE A CA 1
ATOM 747 C C . ILE A 1 97 ? -22.301 -0.786 9.162 1.00 84.75 97 ILE A C 1
ATOM 749 O O . ILE A 1 97 ? -21.889 -0.484 10.278 1.00 84.75 97 ILE A O 1
ATOM 753 N N . ASN A 1 98 ? -23.544 -1.233 8.973 1.00 85.25 98 ASN A N 1
ATOM 754 C CA . ASN A 1 98 ? -24.531 -1.355 10.055 1.00 85.25 98 ASN A CA 1
ATOM 755 C C . ASN A 1 98 ? -24.695 -0.060 10.883 1.00 85.25 98 ASN A C 1
ATOM 757 O O . ASN A 1 98 ? -24.794 -0.119 12.107 1.00 85.25 98 ASN A O 1
ATOM 761 N N . ARG A 1 99 ? -24.714 1.108 10.214 1.00 85.25 99 ARG A N 1
ATOM 762 C CA . ARG A 1 99 ? -24.771 2.455 10.829 1.00 85.25 99 ARG A CA 1
ATOM 763 C C . ARG A 1 99 ? -23.583 2.795 11.737 1.00 85.25 99 ARG A C 1
ATOM 765 O O . ARG A 1 99 ? -23.671 3.696 12.567 1.00 85.25 99 ARG A O 1
ATOM 772 N N . LYS A 1 100 ? -22.478 2.065 11.606 1.00 89.31 100 LYS A N 1
ATOM 773 C CA . LYS A 1 100 ? -21.225 2.320 12.310 1.00 89.31 100 LYS A CA 1
ATOM 774 C C . LYS A 1 100 ? -20.169 2.740 11.305 1.00 89.31 100 LYS A C 1
ATOM 776 O O . LYS A 1 100 ? -20.065 2.146 10.233 1.00 89.31 100 LYS A O 1
ATOM 781 N N . GLN A 1 101 ? -19.389 3.751 11.660 1.00 89.88 101 GLN A N 1
ATOM 782 C CA . GLN A 1 101 ? -18.295 4.213 10.818 1.00 89.88 101 GLN A CA 1
ATOM 783 C C . GLN A 1 101 ? -17.077 3.311 10.996 1.00 89.88 101 GLN A C 1
ATOM 785 O O . GLN A 1 101 ? -16.665 3.042 12.120 1.00 89.88 101 GLN A O 1
ATOM 790 N N . VAL A 1 102 ? -16.505 2.858 9.890 1.00 91.06 102 VAL A N 1
ATOM 791 C CA . VAL A 1 102 ? -15.279 2.063 9.818 1.00 91.06 102 VAL A CA 1
ATOM 792 C C . VAL A 1 102 ? -14.310 2.817 8.922 1.00 91.06 102 VAL A C 1
ATOM 794 O O . VAL A 1 102 ? -14.707 3.350 7.886 1.00 91.06 102 VAL A O 1
ATOM 797 N N . VAL A 1 103 ? -13.042 2.872 9.309 1.00 92.19 103 VAL A N 1
ATOM 798 C CA . VAL A 1 103 ? -12.001 3.511 8.500 1.00 92.19 103 VAL A CA 1
ATOM 799 C C . VAL A 1 103 ? -11.150 2.422 7.890 1.00 92.19 103 VAL A C 1
ATOM 801 O O . VAL A 1 103 ? -10.542 1.625 8.594 1.00 92.19 103 VAL A O 1
ATOM 804 N N . GLU A 1 104 ? -11.107 2.398 6.572 1.00 91.88 104 GLU A N 1
ATOM 805 C CA . GLU A 1 104 ? -10.175 1.574 5.834 1.00 91.88 104 GLU A CA 1
ATOM 806 C C . GLU A 1 104 ? -8.920 2.397 5.550 1.00 91.88 104 GLU A C 1
ATOM 808 O O . GLU A 1 104 ? -9.000 3.472 4.950 1.00 91.88 104 GLU A O 1
ATOM 813 N N . ILE A 1 105 ? -7.770 1.898 5.994 1.00 92.62 105 ILE A N 1
ATOM 814 C CA . ILE A 1 105 ? -6.465 2.501 5.740 1.00 92.62 105 ILE A CA 1
ATOM 815 C C . ILE A 1 105 ? -5.656 1.493 4.940 1.00 92.62 105 ILE A C 1
ATOM 817 O O . ILE A 1 105 ? -5.313 0.429 5.450 1.00 92.62 105 ILE A O 1
ATOM 821 N N . SER A 1 106 ? -5.365 1.813 3.687 1.00 89.31 106 SER A N 1
ATOM 822 C CA . SER A 1 106 ? -4.614 0.937 2.797 1.00 89.31 106 SER A CA 1
ATOM 823 C C . SER A 1 106 ? -3.271 1.542 2.437 1.00 89.31 106 SER A C 1
ATOM 825 O O . SER A 1 106 ? -3.150 2.739 2.165 1.00 89.31 106 SER A O 1
ATOM 827 N N . VAL A 1 107 ? -2.266 0.682 2.385 1.00 86.25 107 VAL A N 1
ATOM 828 C CA . VAL A 1 107 ? -0.979 0.980 1.772 1.00 86.25 107 VAL A CA 1
ATOM 829 C C . VAL A 1 107 ? -0.851 0.105 0.546 1.00 86.25 107 VAL A C 1
ATOM 831 O O . VAL A 1 107 ? -1.074 -1.106 0.595 1.00 86.25 107 VAL A O 1
ATOM 834 N N . ASN A 1 108 ? -0.533 0.735 -0.577 1.00 73.62 108 ASN A N 1
ATOM 835 C CA . ASN A 1 108 ? -0.180 -0.017 -1.768 1.00 73.62 108 ASN A CA 1
ATOM 836 C C . ASN A 1 108 ? 1.127 -0.773 -1.509 1.00 73.62 108 ASN A C 1
ATOM 838 O O . ASN A 1 108 ? 1.878 -0.421 -0.595 1.00 73.62 108 ASN A O 1
ATOM 842 N N . GLU A 1 109 ? 1.372 -1.812 -2.313 1.00 63.25 109 GLU A N 1
ATOM 843 C CA . GLU A 1 109 ? 2.661 -2.502 -2.372 1.00 63.25 109 GLU A CA 1
ATOM 844 C C . GLU A 1 109 ? 3.804 -1.498 -2.226 1.00 63.25 109 GLU A C 1
ATOM 846 O O . GLU A 1 109 ? 3.785 -0.448 -2.878 1.00 63.25 109 GLU A O 1
ATOM 851 N N . GLY A 1 110 ? 4.772 -1.802 -1.355 1.00 51.38 110 GLY A N 1
ATOM 852 C CA . GLY A 1 110 ? 6.015 -1.042 -1.214 1.00 51.38 110 GLY A CA 1
ATOM 853 C C . GLY A 1 110 ? 6.880 -1.189 -2.445 1.00 51.38 110 GLY A C 1
ATOM 854 O O . GLY A 1 110 ? 7.986 -1.716 -2.413 1.00 51.38 110 GLY A O 1
ATOM 855 N N . LEU A 1 111 ? 6.347 -0.745 -3.564 1.00 45.78 111 LEU A N 1
ATOM 856 C CA . LEU A 1 111 ? 7.021 -0.513 -4.804 1.00 45.78 111 LEU A CA 1
ATOM 857 C C . LEU A 1 111 ? 6.861 1.005 -4.936 1.00 45.78 111 LEU A C 1
ATOM 859 O O . LEU A 1 111 ? 5.933 1.513 -5.544 1.00 45.78 111 LEU A O 1
ATOM 863 N N . ASN A 1 112 ? 7.713 1.828 -4.336 1.00 51.25 112 ASN A N 1
ATOM 864 C CA . ASN A 1 112 ? 9.141 1.726 -4.515 1.00 51.25 112 ASN A CA 1
ATOM 865 C C . ASN A 1 112 ? 9.871 2.774 -3.670 1.00 51.25 112 ASN A C 1
ATOM 867 O O . ASN A 1 112 ? 10.170 3.880 -4.135 1.00 51.25 112 ASN A O 1
ATOM 871 N N . GLU A 1 113 ? 10.219 2.430 -2.441 1.00 52.66 113 GLU A N 1
ATOM 872 C CA . GLU A 1 113 ? 11.180 3.241 -1.707 1.00 52.66 113 GLU A CA 1
ATOM 873 C C . GLU A 1 113 ? 12.535 3.136 -2.406 1.00 52.66 113 GLU A C 1
ATOM 875 O O . GLU A 1 113 ? 13.177 2.088 -2.461 1.00 52.66 113 GLU A O 1
ATOM 880 N N . GLY A 1 114 ? 12.926 4.232 -3.051 1.00 57.94 114 GLY A N 1
ATOM 881 C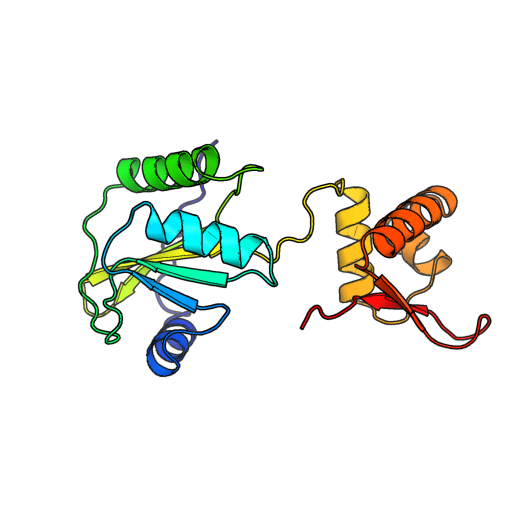 CA . GLY A 1 114 ? 14.167 4.328 -3.805 1.00 57.94 114 GLY A CA 1
ATOM 882 C C . GLY A 1 114 ? 14.010 4.344 -5.321 1.00 57.94 114 GLY A C 1
ATOM 883 O O . GLY A 1 114 ? 15.038 4.498 -5.983 1.00 57.94 114 GLY A O 1
ATOM 884 N N . LEU A 1 115 ? 12.798 4.254 -5.891 1.00 71.50 115 LEU A N 1
ATOM 885 C CA . LEU A 1 115 ? 12.603 4.523 -7.321 1.00 71.50 115 LEU A CA 1
ATOM 886 C C . LEU A 1 115 ? 12.070 5.930 -7.595 1.00 71.50 115 LEU A C 1
ATOM 888 O O . LEU A 1 115 ? 11.234 6.462 -6.872 1.00 71.50 115 LEU A O 1
ATOM 892 N N . ASN A 1 116 ? 12.557 6.535 -8.675 1.00 81.25 116 ASN A N 1
ATOM 893 C CA . ASN A 1 116 ? 11.990 7.778 -9.196 1.00 81.25 116 ASN A CA 1
ATOM 894 C C . ASN A 1 116 ? 10.764 7.512 -10.085 1.00 81.25 116 ASN A C 1
ATOM 896 O O . ASN A 1 116 ? 10.445 6.377 -10.432 1.00 81.25 116 ASN A O 1
ATOM 900 N N . GLU A 1 117 ? 10.099 8.586 -10.508 1.00 79.25 117 GLU A N 1
ATOM 901 C CA . GLU A 1 117 ? 8.893 8.518 -11.338 1.00 79.25 117 GLU A CA 1
ATOM 902 C C . GLU A 1 117 ? 9.085 7.700 -12.630 1.00 79.25 117 GLU A C 1
ATOM 904 O O . GLU A 1 117 ? 8.209 6.926 -13.010 1.00 79.25 117 GLU A O 1
ATOM 909 N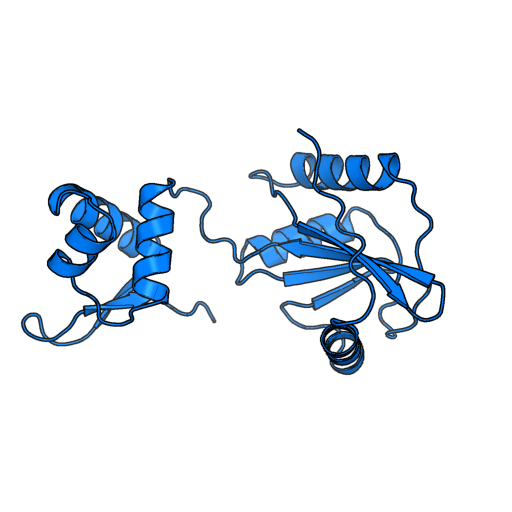 N . GLY A 1 118 ? 10.233 7.832 -13.304 1.00 81.75 118 GLY A N 1
ATOM 910 C CA . GLY A 1 118 ? 10.517 7.089 -14.536 1.00 81.75 118 GLY A CA 1
ATOM 911 C C . GLY A 1 118 ? 10.718 5.592 -14.296 1.00 81.75 118 GLY A C 1
ATOM 912 O O . GLY A 1 118 ? 10.249 4.759 -15.069 1.00 81.75 118 GLY A O 1
ATOM 913 N N . GLU A 1 119 ? 11.360 5.246 -13.186 1.00 88.06 119 GLU A N 1
ATOM 914 C CA . GLU A 1 119 ? 11.562 3.864 -12.752 1.00 88.06 119 GLU A CA 1
ATOM 915 C C . GLU A 1 119 ? 10.244 3.200 -12.328 1.00 88.06 119 GLU A C 1
ATOM 917 O O . GLU A 1 119 ? 10.007 2.054 -12.706 1.00 88.06 119 GLU A O 1
ATOM 922 N N . ASN A 1 120 ? 9.359 3.936 -11.644 1.00 83.50 120 ASN A N 1
ATOM 923 C CA . ASN A 1 120 ? 8.000 3.483 -11.326 1.00 83.50 120 ASN A CA 1
ATOM 924 C C . ASN A 1 120 ? 7.206 3.184 -12.600 1.00 83.50 120 ASN A C 1
ATOM 926 O O . ASN A 1 120 ? 6.675 2.088 -12.762 1.00 83.50 120 ASN A O 1
ATOM 930 N N . LYS A 1 121 ? 7.208 4.116 -13.562 1.00 88.56 121 LYS A N 1
ATOM 931 C CA . LYS A 1 121 ? 6.531 3.920 -14.854 1.00 88.56 121 LYS A CA 1
ATOM 932 C C . LYS A 1 121 ? 7.069 2.705 -15.607 1.00 88.56 121 LYS A C 1
ATOM 934 O O . LYS A 1 121 ? 6.296 1.967 -16.219 1.00 88.56 121 LYS A O 1
ATOM 939 N N . LEU A 1 122 ? 8.384 2.484 -15.575 1.00 93.94 122 LEU A N 1
ATOM 940 C CA . LEU A 1 122 ? 9.002 1.306 -16.176 1.00 93.94 122 LEU A CA 1
ATOM 941 C C . LEU A 1 122 ? 8.535 0.017 -15.495 1.00 93.94 122 LEU A C 1
ATOM 943 O O . LEU A 1 122 ? 8.155 -0.928 -16.185 1.00 93.94 122 LEU A O 1
ATOM 947 N N . PHE A 1 123 ? 8.549 -0.015 -14.164 1.00 90.56 123 PHE A N 1
ATOM 948 C CA . PHE A 1 123 ? 8.092 -1.161 -13.391 1.00 90.56 123 PHE A CA 1
ATOM 949 C C . PHE A 1 123 ? 6.629 -1.509 -13.713 1.00 90.56 123 PHE A C 1
ATOM 951 O O . PHE A 1 123 ? 6.338 -2.643 -14.099 1.00 90.56 123 PHE A O 1
ATOM 958 N N . ASP A 1 124 ? 5.739 -0.514 -13.694 1.00 87.75 124 ASP A N 1
ATOM 959 C CA . ASP A 1 124 ? 4.327 -0.670 -14.064 1.00 87.75 124 ASP A CA 1
ATOM 960 C C . ASP A 1 124 ? 4.151 -1.163 -15.502 1.00 87.75 124 ASP A C 1
ATOM 962 O O . ASP A 1 124 ? 3.269 -1.974 -15.794 1.00 87.75 124 ASP A O 1
ATOM 966 N N . THR A 1 125 ? 4.994 -0.684 -16.419 1.00 93.56 125 THR A N 1
ATOM 967 C CA . THR A 1 125 ? 4.967 -1.101 -17.826 1.00 93.56 125 THR A CA 1
ATOM 968 C C . THR A 1 125 ? 5.309 -2.581 -17.968 1.00 93.56 125 THR A C 1
ATOM 970 O O . THR A 1 125 ? 4.624 -3.284 -18.712 1.00 93.56 125 THR A O 1
ATOM 973 N N . ILE A 1 126 ? 6.315 -3.074 -17.237 1.00 94.38 126 ILE A N 1
ATOM 974 C CA . ILE A 1 126 ? 6.697 -4.495 -17.228 1.00 94.38 126 ILE A CA 1
ATOM 975 C C . ILE A 1 126 ? 5.609 -5.338 -16.549 1.00 94.38 126 ILE A C 1
ATOM 977 O O . ILE A 1 126 ? 5.277 -6.412 -17.046 1.00 94.38 126 ILE A O 1
ATOM 981 N N . LYS A 1 127 ? 5.009 -4.841 -15.457 1.00 89.06 127 LYS A N 1
ATOM 982 C CA . LYS A 1 127 ? 3.893 -5.503 -14.759 1.00 89.06 127 LYS A CA 1
ATOM 983 C C . LYS A 1 127 ? 2.690 -5.706 -15.686 1.00 89.06 127 LYS A C 1
ATOM 985 O O . LYS A 1 127 ? 2.109 -6.786 -15.711 1.00 89.06 127 LYS A O 1
ATOM 990 N N . LYS A 1 128 ? 2.345 -4.684 -16.478 1.00 90.69 128 LYS A N 1
ATOM 991 C CA . LYS A 1 128 ? 1.230 -4.712 -17.444 1.00 90.69 128 LYS A CA 1
ATOM 992 C C . LYS A 1 128 ? 1.540 -5.506 -18.712 1.00 90.69 128 LYS A C 1
ATOM 994 O O . LYS A 1 128 ? 0.619 -6.037 -19.322 1.00 90.69 128 LYS A O 1
ATOM 999 N N . ASN A 1 129 ? 2.811 -5.587 -19.109 1.00 93.56 129 ASN A N 1
ATOM 1000 C CA . ASN A 1 129 ? 3.249 -6.248 -20.339 1.00 93.56 129 ASN A CA 1
ATOM 1001 C C . ASN A 1 129 ? 4.381 -7.255 -20.048 1.00 93.56 129 ASN A C 1
ATOM 1003 O O . ASN A 1 129 ? 5.541 -6.994 -20.385 1.00 93.56 129 ASN A O 1
ATOM 1007 N N . PRO A 1 130 ? 4.087 -8.406 -19.416 1.00 93.75 130 PRO A N 1
ATOM 1008 C CA . PRO A 1 130 ? 5.106 -9.408 -19.121 1.00 93.75 130 PRO A CA 1
ATOM 1009 C C . PRO A 1 130 ? 5.799 -9.906 -20.397 1.00 93.75 130 PRO A C 1
ATOM 1011 O O . PRO A 1 130 ? 5.144 -10.229 -21.385 1.00 93.75 130 PRO A O 1
ATOM 1014 N N . GLY A 1 131 ? 7.130 -9.982 -20.385 1.00 95.00 131 GLY A N 1
ATOM 1015 C CA . GLY A 1 131 ? 7.931 -10.374 -21.549 1.00 95.00 131 GLY A CA 1
ATOM 1016 C C . GLY A 1 131 ? 8.304 -9.222 -22.486 1.00 95.00 131 GLY A C 1
ATOM 1017 O O . GLY A 1 131 ? 8.924 -9.459 -23.523 1.00 95.00 131 GLY A O 1
ATOM 1018 N N . ILE A 1 132 ? 7.994 -7.974 -22.127 1.00 96.56 132 ILE A N 1
ATOM 1019 C CA . ILE A 1 132 ? 8.404 -6.797 -22.900 1.00 96.56 132 ILE A CA 1
ATOM 1020 C C . ILE A 1 132 ? 9.937 -6.644 -22.951 1.00 96.56 132 ILE A C 1
ATOM 1022 O O . ILE A 1 132 ? 10.652 -7.014 -22.011 1.00 96.56 132 ILE A O 1
ATOM 1026 N N . ARG A 1 133 ? 10.468 -6.090 -24.051 1.00 96.25 133 ARG A N 1
ATOM 1027 C CA . ARG A 1 133 ? 11.906 -5.827 -24.230 1.00 96.25 133 ARG A CA 1
ATOM 1028 C C . ARG A 1 133 ? 12.194 -4.322 -24.245 1.00 96.25 133 ARG A C 1
ATOM 1030 O O . ARG A 1 133 ? 11.310 -3.469 -24.211 1.00 96.25 133 ARG A O 1
ATOM 1037 N N . ILE A 1 134 ? 13.485 -3.997 -24.208 1.00 95.75 134 ILE A N 1
ATOM 1038 C CA . ILE A 1 134 ? 13.987 -2.619 -24.085 1.00 95.75 134 ILE A CA 1
ATOM 1039 C C . ILE A 1 134 ? 13.473 -1.690 -25.195 1.00 95.75 134 ILE A C 1
ATOM 1041 O O . ILE A 1 134 ? 13.071 -0.575 -24.861 1.00 95.75 134 ILE A O 1
ATOM 1045 N N . PRO A 1 135 ? 13.476 -2.081 -26.488 1.00 95.81 135 PRO A N 1
ATOM 1046 C CA . PRO A 1 135 ? 12.994 -1.200 -27.550 1.00 95.81 135 PRO A CA 1
ATOM 1047 C C . PRO A 1 135 ? 11.538 -0.770 -27.365 1.00 95.81 135 PRO A C 1
ATOM 1049 O O . PRO A 1 135 ? 11.230 0.405 -27.534 1.00 95.81 135 PRO A O 1
ATOM 1052 N N . GLU A 1 136 ? 10.669 -1.693 -26.972 1.00 96.50 136 GLU A N 1
ATOM 1053 C CA . GLU A 1 136 ? 9.244 -1.457 -26.765 1.00 96.50 136 GLU A CA 1
ATOM 1054 C C . GLU A 1 136 ? 9.019 -0.592 -25.521 1.00 96.50 136 GLU A C 1
ATOM 1056 O O . GLU A 1 136 ? 8.273 0.381 -25.578 1.00 96.50 136 GLU A O 1
ATOM 1061 N N . MET A 1 137 ? 9.739 -0.867 -24.426 1.00 96.25 137 MET A N 1
ATOM 1062 C CA . MET A 1 137 ? 9.708 -0.026 -23.221 1.00 96.25 137 MET A CA 1
ATOM 1063 C C . MET A 1 137 ? 10.130 1.418 -23.516 1.00 96.25 137 MET A C 1
ATOM 1065 O O . MET A 1 137 ? 9.491 2.353 -23.042 1.00 96.25 137 MET A O 1
ATOM 1069 N N . ALA A 1 138 ? 11.176 1.616 -24.322 1.00 96.81 138 ALA A N 1
ATOM 1070 C CA . ALA A 1 138 ? 11.637 2.946 -24.717 1.00 96.81 138 ALA A CA 1
ATOM 1071 C C . ALA A 1 138 ? 10.573 3.725 -25.507 1.00 96.81 138 ALA A C 1
ATOM 1073 O O . ALA A 1 138 ? 10.394 4.921 -25.274 1.00 96.81 138 ALA A O 1
ATOM 1074 N N . ILE A 1 139 ? 9.845 3.042 -26.397 1.00 96.38 139 ILE A N 1
ATOM 1075 C CA . ILE A 1 139 ? 8.750 3.634 -27.175 1.00 96.38 139 ILE A CA 1
ATOM 1076 C C . ILE A 1 139 ? 7.579 4.004 -26.259 1.00 96.38 139 ILE A C 1
ATOM 1078 O O . ILE A 1 139 ? 7.139 5.149 -26.278 1.00 96.38 139 ILE A O 1
ATOM 1082 N N . ILE A 1 140 ? 7.108 3.072 -25.424 1.00 92.75 140 ILE A N 1
ATOM 1083 C CA . ILE A 1 140 ? 5.954 3.290 -24.533 1.00 92.75 140 ILE A CA 1
ATOM 1084 C C . ILE A 1 140 ? 6.219 4.428 -23.542 1.00 92.75 140 ILE A C 1
ATOM 1086 O O . ILE A 1 140 ? 5.349 5.256 -23.290 1.00 92.75 140 ILE A O 1
ATOM 1090 N N . LEU A 1 141 ? 7.429 4.477 -22.982 1.00 91.56 141 LEU A N 1
ATOM 1091 C CA . LEU A 1 141 ? 7.810 5.464 -21.972 1.00 91.56 141 LEU A CA 1
ATOM 1092 C C . LEU A 1 141 ? 8.300 6.785 -22.565 1.00 91.56 141 LEU A C 1
ATOM 1094 O O . LEU A 1 141 ? 8.693 7.669 -21.800 1.00 91.56 141 LEU A O 1
ATOM 1098 N N . LEU A 1 142 ? 8.355 6.902 -23.897 1.00 94.00 142 LEU A N 1
ATOM 1099 C CA . LEU A 1 142 ? 8.932 8.050 -24.604 1.00 94.00 142 LEU A CA 1
ATOM 1100 C C . LEU A 1 142 ? 10.312 8.429 -24.044 1.00 94.00 142 LEU A C 1
ATOM 1102 O O . LEU A 1 142 ? 10.631 9.594 -23.818 1.00 94.00 142 LEU A O 1
ATOM 1106 N N . SER A 1 143 ? 11.119 7.407 -23.758 1.00 92.94 143 SER A N 1
ATOM 1107 C CA . SER A 1 143 ? 12.367 7.532 -23.010 1.00 92.94 143 SER A CA 1
ATOM 1108 C C . SER A 1 143 ? 13.528 6.903 -23.784 1.00 92.94 143 SER A C 1
ATOM 1110 O O . SER A 1 143 ? 13.361 5.837 -24.379 1.00 92.94 143 SER A O 1
ATOM 1112 N N . PRO A 1 144 ? 14.738 7.495 -23.768 1.00 97.38 144 PRO A N 1
ATOM 1113 C CA . PRO A 1 144 ? 15.889 6.923 -24.464 1.00 97.38 144 PRO A CA 1
ATOM 1114 C C . PRO A 1 144 ? 16.229 5.510 -23.973 1.00 97.38 144 PRO A C 1
ATOM 1116 O O . PRO A 1 144 ? 16.237 5.254 -22.767 1.00 97.38 144 PRO A O 1
ATOM 1119 N N . LYS A 1 145 ? 16.615 4.609 -24.890 1.00 96.19 145 LYS A N 1
ATOM 1120 C CA . LYS A 1 145 ? 16.982 3.213 -24.564 1.00 96.19 145 LYS A CA 1
ATOM 1121 C C . LYS A 1 145 ? 18.017 3.116 -23.439 1.00 96.19 145 LYS A C 1
ATOM 1123 O O . LYS A 1 145 ? 17.837 2.338 -22.513 1.00 96.19 145 LYS A O 1
ATOM 1128 N N . LYS A 1 146 ? 19.040 3.976 -23.462 1.00 94.44 146 LYS A N 1
ATOM 1129 C CA . LYS A 1 146 ? 20.089 4.038 -22.429 1.00 94.44 146 LYS A CA 1
ATOM 1130 C C . LYS A 1 146 ? 19.540 4.375 -21.034 1.00 94.44 146 LYS A C 1
ATOM 1132 O O . LYS A 1 146 ? 20.033 3.871 -20.028 1.00 94.44 146 LYS A O 1
ATOM 1137 N N . THR A 1 147 ? 18.506 5.214 -20.962 1.00 95.06 147 THR A N 1
ATOM 1138 C CA . THR A 1 147 ? 17.817 5.539 -19.704 1.00 95.06 147 THR A CA 1
ATOM 1139 C C . THR A 1 147 ? 17.035 4.330 -19.198 1.00 95.06 147 THR A C 1
ATOM 1141 O O . THR A 1 147 ? 17.157 3.976 -18.026 1.00 95.06 147 THR A O 1
ATOM 1144 N N . VAL A 1 148 ? 16.312 3.652 -20.093 1.00 97.12 148 VAL A N 1
ATOM 1145 C CA . VAL A 1 148 ? 15.576 2.418 -19.781 1.00 97.12 148 VAL A CA 1
ATOM 1146 C C . VAL A 1 148 ? 16.525 1.315 -19.305 1.00 97.12 148 VAL A C 1
ATOM 1148 O O . VAL A 1 148 ? 16.262 0.682 -18.290 1.00 97.12 148 VAL A O 1
ATOM 1151 N N . GLU A 1 149 ? 17.671 1.123 -19.956 1.00 97.25 149 GLU A N 1
ATOM 1152 C CA . GLU A 1 149 ? 18.705 0.158 -19.549 1.00 97.25 149 GLU A CA 1
ATOM 1153 C C . GLU A 1 149 ? 19.254 0.434 -18.144 1.00 97.25 149 GLU A C 1
ATOM 1155 O O . GLU A 1 149 ? 19.434 -0.491 -17.341 1.00 97.25 149 GLU A O 1
ATOM 1160 N N . ARG A 1 150 ? 19.490 1.711 -17.817 1.00 95.00 150 ARG A N 1
ATOM 1161 C CA . ARG A 1 150 ? 19.912 2.127 -16.474 1.00 95.00 150 ARG A CA 1
ATOM 1162 C C . ARG A 1 150 ? 18.848 1.780 -15.434 1.00 95.00 150 ARG A C 1
ATOM 1164 O O . ARG A 1 150 ? 19.179 1.202 -14.399 1.00 95.00 150 ARG A O 1
ATOM 1171 N N . TRP A 1 151 ? 17.587 2.104 -15.710 1.00 96.38 151 TRP A N 1
ATOM 1172 C CA . TRP A 1 151 ? 16.470 1.794 -14.817 1.00 96.38 151 TRP A CA 1
ATOM 1173 C C . TRP A 1 151 ? 16.266 0.284 -14.651 1.00 96.38 151 TRP A C 1
ATOM 1175 O O . TRP A 1 151 ? 16.165 -0.186 -13.523 1.00 96.38 151 TRP A O 1
ATOM 1185 N N . ILE A 1 152 ? 16.335 -0.501 -15.731 1.00 96.56 152 ILE A N 1
ATOM 1186 C CA . ILE A 1 152 ? 16.313 -1.973 -15.679 1.00 96.56 152 ILE A CA 1
ATOM 1187 C C . ILE A 1 152 ? 17.431 -2.502 -14.786 1.00 96.56 152 ILE A C 1
ATOM 1189 O O . ILE A 1 152 ? 17.201 -3.379 -13.958 1.00 96.56 152 ILE A O 1
ATOM 1193 N N . SER A 1 153 ? 18.647 -1.975 -14.933 1.00 95.00 153 SER A N 1
ATOM 1194 C CA . SER A 1 153 ? 19.789 -2.408 -14.123 1.00 95.00 153 SER A CA 1
ATOM 1195 C C . SER A 1 153 ? 19.539 -2.180 -12.633 1.00 95.00 153 SER A C 1
ATOM 1197 O O . SER A 1 153 ? 19.892 -3.027 -11.814 1.00 95.00 153 SER A O 1
ATOM 1199 N N . LYS A 1 154 ? 18.898 -1.062 -12.280 1.00 90.00 154 LYS A N 1
ATOM 1200 C CA . LYS A 1 154 ? 18.505 -0.755 -10.903 1.00 90.00 154 LYS A CA 1
ATOM 1201 C C . LYS A 1 154 ? 17.392 -1.682 -10.406 1.00 90.00 154 LYS A C 1
ATOM 1203 O O . LYS A 1 154 ? 17.566 -2.312 -9.369 1.00 90.00 154 LYS A O 1
ATOM 1208 N N . LEU A 1 155 ? 16.315 -1.843 -11.176 1.00 90.00 155 LEU A N 1
ATOM 1209 C CA . LEU A 1 155 ? 15.201 -2.743 -10.851 1.00 90.00 155 LEU A CA 1
ATOM 1210 C C . LEU A 1 155 ? 15.660 -4.197 -10.654 1.00 90.00 155 LEU A C 1
ATOM 1212 O O . LEU A 1 155 ? 15.207 -4.873 -9.733 1.00 90.00 155 LEU A O 1
ATOM 1216 N N . LYS A 1 156 ? 16.607 -4.669 -11.474 1.00 91.19 156 LYS A N 1
ATOM 1217 C CA . LYS A 1 156 ? 17.238 -5.985 -11.303 1.00 91.19 156 LYS A CA 1
ATOM 1218 C C . LYS A 1 156 ? 18.031 -6.081 -10.003 1.00 91.19 156 LYS A 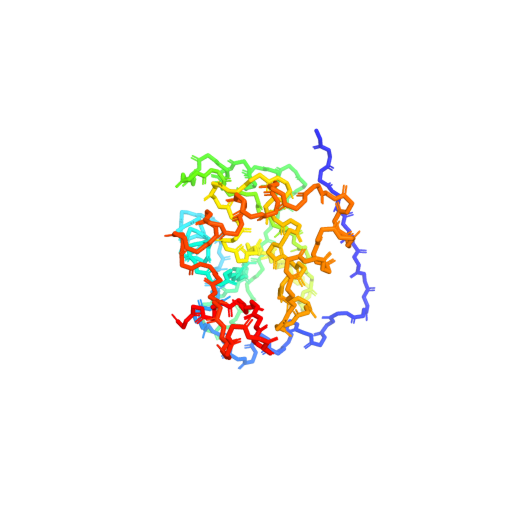C 1
ATOM 1220 O O . LYS A 1 156 ? 17.900 -7.070 -9.298 1.00 91.19 156 LYS A O 1
ATOM 1225 N N . LYS A 1 157 ? 18.848 -5.070 -9.674 1.00 86.06 157 LYS A N 1
ATOM 1226 C CA . LYS A 1 157 ? 19.620 -5.038 -8.414 1.00 86.06 157 LYS A CA 1
ATOM 1227 C C . LYS A 1 157 ? 18.717 -5.063 -7.182 1.00 86.06 157 LYS A C 1
ATOM 1229 O O . LYS A 1 157 ? 19.088 -5.647 -6.175 1.00 86.06 157 LYS A O 1
ATOM 1234 N N . MET A 1 158 ? 17.543 -4.446 -7.278 1.00 78.88 158 MET A N 1
ATOM 1235 C CA . MET A 1 158 ? 16.529 -4.432 -6.221 1.00 78.88 158 MET A CA 1
ATOM 1236 C C . MET A 1 158 ? 15.674 -5.713 -6.182 1.00 78.88 158 MET A C 1
ATOM 1238 O O . MET A 1 158 ? 14.738 -5.792 -5.388 1.00 78.88 158 MET A O 1
ATOM 1242 N N . ASN A 1 159 ? 15.968 -6.709 -7.030 1.00 84.12 159 ASN A N 1
ATOM 1243 C CA . ASN A 1 159 ? 15.182 -7.938 -7.176 1.00 84.12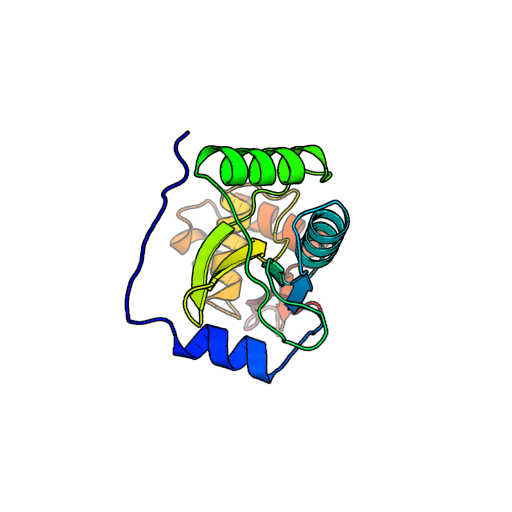 159 ASN A CA 1
ATOM 1244 C C . ASN A 1 159 ? 13.685 -7.658 -7.404 1.00 84.12 159 ASN A C 1
ATOM 1246 O O . ASN A 1 159 ? 12.820 -8.297 -6.808 1.00 84.12 159 ASN A O 1
ATOM 1250 N N . LEU A 1 160 ? 13.382 -6.668 -8.247 1.00 83.56 160 LEU A N 1
ATOM 1251 C CA . LEU A 1 160 ? 12.011 -6.310 -8.627 1.00 83.56 160 LEU A CA 1
ATOM 1252 C C . LEU A 1 160 ? 11.607 -6.922 -9.970 1.00 83.56 160 LEU A C 1
ATOM 1254 O O . LEU A 1 160 ? 10.438 -7.225 -10.198 1.00 83.56 160 LEU A O 1
ATOM 1258 N N . ILE A 1 161 ? 12.578 -7.123 -10.862 1.00 92.44 161 ILE A N 1
ATOM 1259 C CA . ILE A 1 161 ? 12.362 -7.710 -12.185 1.00 92.44 161 ILE A CA 1
ATOM 1260 C C . ILE A 1 161 ? 13.461 -8.709 -12.527 1.00 92.44 161 ILE A C 1
ATOM 1262 O O . ILE A 1 161 ? 14.591 -8.612 -12.042 1.00 92.44 161 ILE A O 1
ATOM 1266 N N . GLU A 1 162 ? 13.169 -9.587 -13.474 1.00 94.50 162 GLU A N 1
ATOM 1267 C CA . GLU A 1 162 ? 14.150 -10.478 -14.081 1.00 94.50 162 GLU A CA 1
ATOM 1268 C C . GLU A 1 162 ? 13.937 -10.627 -15.590 1.00 94.50 162 GLU A C 1
ATOM 1270 O O . GLU A 1 162 ? 12.873 -10.309 -16.121 1.00 94.50 162 GLU A O 1
ATOM 1275 N N . TYR A 1 163 ? 14.971 -11.095 -16.292 1.00 96.12 163 TYR A N 1
ATOM 1276 C CA . TYR A 1 163 ? 14.870 -11.454 -17.706 1.00 96.12 163 TYR A CA 1
ATOM 1277 C C . TYR A 1 163 ? 14.646 -12.959 -17.820 1.00 96.12 163 TYR A C 1
ATOM 1279 O O . TYR A 1 163 ? 15.454 -13.729 -17.302 1.00 96.12 163 TYR A O 1
ATOM 1287 N N . ARG A 1 164 ? 13.593 -13.377 -18.524 1.00 94.44 164 ARG A N 1
ATOM 1288 C CA . ARG A 1 164 ? 13.275 -14.792 -18.754 1.00 94.44 164 ARG A CA 1
ATOM 1289 C C . ARG A 1 164 ? 13.322 -15.114 -20.245 1.00 94.44 164 ARG A C 1
ATOM 1291 O O . ARG A 1 164 ? 12.883 -14.319 -21.075 1.00 94.44 164 ARG A O 1
ATOM 1298 N N . GLY A 1 165 ? 13.814 -16.308 -20.575 1.00 92.88 165 GLY A N 1
ATOM 1299 C CA . GLY A 1 165 ? 13.893 -16.827 -21.944 1.00 92.88 165 GLY A CA 1
ATOM 1300 C C . GLY A 1 165 ? 15.234 -16.586 -22.643 1.00 92.88 165 GLY A C 1
ATOM 1301 O O . GLY A 1 165 ? 16.216 -16.146 -22.045 1.00 92.88 165 GLY A O 1
ATOM 1302 N N . SER A 1 166 ? 15.290 -16.920 -23.935 1.00 88.12 166 SER A N 1
ATOM 1303 C CA . SER A 1 166 ? 16.516 -16.788 -24.733 1.00 88.12 166 SER A CA 1
ATOM 1304 C C . SER A 1 166 ? 16.861 -15.317 -24.988 1.00 88.12 166 SER A C 1
ATOM 1306 O O . SER A 1 166 ? 15.968 -14.488 -25.091 1.00 88.12 166 SER A O 1
ATOM 1308 N N . LYS A 1 167 ? 18.131 -14.968 -25.223 1.00 81.75 167 LYS A N 1
ATOM 1309 C CA . LYS A 1 167 ? 18.516 -13.578 -25.570 1.00 81.75 167 LYS A CA 1
ATOM 1310 C C . LYS A 1 167 ? 17.784 -13.031 -26.815 1.00 81.75 167 LYS A C 1
ATOM 1312 O O . LYS A 1 167 ? 17.621 -11.819 -26.971 1.00 81.75 167 LYS A O 1
ATOM 1317 N N . LYS A 1 168 ? 17.353 -13.918 -27.722 1.00 79.75 168 LYS A N 1
ATOM 1318 C CA . LYS A 1 168 ? 16.670 -13.552 -28.971 1.00 79.75 168 LYS A CA 1
ATOM 1319 C C . LYS A 1 168 ? 15.164 -13.393 -28.791 1.00 79.75 168 LYS A C 1
ATOM 1321 O O . LYS A 1 168 ? 14.601 -12.481 -29.378 1.00 79.75 168 LYS A O 1
ATOM 1326 N N . THR A 1 169 ? 14.525 -14.182 -27.932 1.00 87.25 169 THR A N 1
ATOM 1327 C CA . THR A 1 169 ? 13.051 -14.252 -27.828 1.00 87.25 169 THR A CA 1
ATOM 1328 C C . THR A 1 169 ? 12.492 -13.981 -26.432 1.00 87.25 169 THR A C 1
ATOM 1330 O O . THR A 1 169 ? 11.283 -13.892 -26.274 1.00 87.25 169 THR A O 1
ATOM 1333 N N . GLY A 1 170 ? 13.347 -13.842 -25.423 1.00 91.88 170 GLY A N 1
ATOM 1334 C CA . GLY A 1 170 ? 12.961 -13.559 -24.046 1.00 91.88 170 GLY A CA 1
ATOM 1335 C C . GLY A 1 170 ? 12.617 -12.093 -23.797 1.00 91.88 170 GLY A C 1
ATOM 1336 O O . GLY A 1 170 ? 12.715 -11.245 -24.693 1.00 91.88 170 GLY A O 1
ATOM 1337 N N . GLY A 1 171 ? 12.286 -11.791 -22.545 1.00 95.88 171 GLY A N 1
ATOM 1338 C CA . GLY A 1 171 ? 11.857 -10.466 -22.108 1.00 95.88 171 GLY A CA 1
ATOM 1339 C C . GLY A 1 171 ? 11.858 -10.303 -20.593 1.00 95.88 171 GLY A C 1
ATOM 1340 O O . GLY A 1 171 ? 12.272 -11.206 -19.864 1.00 95.88 171 GLY A O 1
ATOM 1341 N N . TYR A 1 172 ? 11.423 -9.135 -20.122 1.00 97.00 172 TYR A N 1
ATOM 1342 C CA . TYR A 1 172 ? 11.425 -8.792 -18.701 1.00 97.00 172 TYR A CA 1
ATOM 1343 C C . TYR A 1 172 ? 10.092 -9.101 -18.021 1.00 97.00 17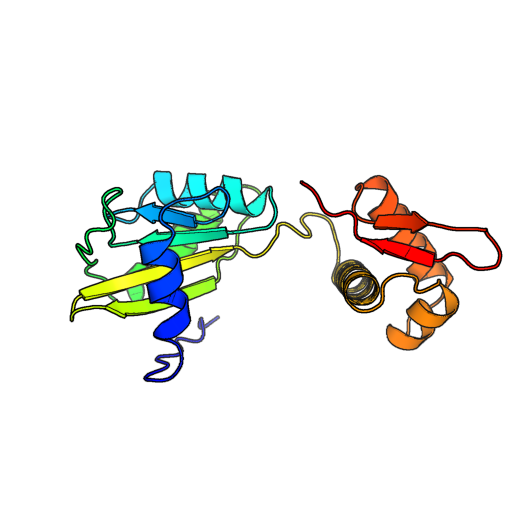2 TYR A C 1
ATOM 1345 O O . TYR A 1 172 ? 9.027 -8.901 -18.598 1.00 97.00 172 TYR A O 1
ATOM 1353 N N . PHE A 1 173 ? 10.167 -9.573 -16.780 1.00 94.50 173 PHE A N 1
ATOM 1354 C CA . PHE A 1 173 ? 9.029 -9.946 -15.944 1.00 94.50 173 PHE A CA 1
ATOM 1355 C C . PHE A 1 173 ? 9.213 -9.367 -14.544 1.00 94.50 173 PHE A C 1
ATOM 1357 O O . PHE A 1 173 ? 10.340 -9.298 -14.052 1.00 94.50 173 PHE A O 1
ATOM 1364 N N . VAL A 1 174 ? 8.111 -8.985 -13.898 1.00 90.00 174 VAL A N 1
ATOM 1365 C CA . VAL A 1 174 ? 8.110 -8.643 -12.471 1.00 90.00 174 VAL A CA 1
ATOM 1366 C C . VAL A 1 174 ? 8.262 -9.918 -11.642 1.00 90.00 174 VAL A C 1
ATOM 1368 O O . VAL A 1 174 ? 7.706 -10.968 -11.978 1.00 90.00 174 VAL A O 1
ATOM 1371 N N . LEU A 1 175 ? 9.038 -9.825 -10.566 1.00 83.12 175 LEU A N 1
ATOM 1372 C CA . LEU A 1 175 ? 9.149 -10.878 -9.568 1.00 83.12 175 LEU A CA 1
ATOM 1373 C C . LEU A 1 175 ? 7.969 -10.773 -8.596 1.00 83.12 175 LEU A C 1
ATOM 1375 O O . LEU A 1 175 ? 7.822 -9.765 -7.910 1.00 83.12 175 LEU A O 1
ATOM 1379 N N . ASN A 1 176 ? 7.146 -11.821 -8.515 1.00 62.12 176 ASN A N 1
ATOM 1380 C CA . ASN A 1 176 ? 6.176 -11.942 -7.431 1.00 62.12 176 ASN A CA 1
ATOM 1381 C C . ASN A 1 176 ? 6.959 -12.264 -6.159 1.00 62.12 176 ASN A C 1
ATOM 1383 O O . ASN A 1 176 ? 7.465 -13.381 -6.016 1.00 62.12 176 ASN A O 1
ATOM 1387 N N . ARG A 1 177 ? 7.088 -11.284 -5.263 1.00 56.31 177 ARG A N 1
ATOM 1388 C CA . ARG A 1 177 ? 7.522 -11.555 -3.894 1.00 56.31 177 ARG A CA 1
ATOM 1389 C C . ARG A 1 177 ? 6.405 -12.377 -3.248 1.00 56.31 177 ARG A C 1
ATOM 1391 O O . ARG A 1 177 ? 5.269 -11.914 -3.195 1.00 56.31 177 ARG A O 1
ATOM 1398 N N . LYS A 1 178 ? 6.716 -13.638 -2.949 1.00 39.28 178 LYS A N 1
ATOM 1399 C CA . LYS A 1 178 ? 5.893 -14.485 -2.088 1.00 39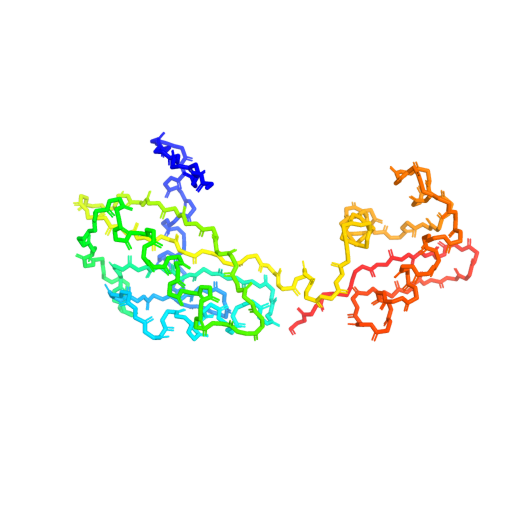.28 178 LYS A CA 1
ATOM 1400 C C . LYS A 1 178 ? 6.087 -14.055 -0.648 1.00 39.28 178 LYS A C 1
ATOM 1402 O O . LYS A 1 178 ? 7.224 -13.622 -0.349 1.00 39.28 178 LYS A O 1
#

Sequence (178 aa):
MKYKFQTTTKNMNHSIIQLLRQGESETVEFKSTFGKEVIESLCAFANNIGGVVLVGIENSGKITGVNYGSESIQDWVNQIKQGTSPSIVPDIRLLEINRKQVVEISVNEGLNEGLNEGENKLFDTIKKNPGIRIPEMAIILLSPKKTVERWISKLKKMNLIEYRGSKKTGGYFVLNRK

Secondary structure (DSSP, 8-state):
---------SS-HHHHHHHHHH-SBTTEEEESS-SHHHHHHHHHHHTTTEEEEEETB-TTS-B------HHHHHHHHHHHHHHSSSPP--EEEEEEETTEEEEEEEEE----TT--HHHHHHHHHHHHSTTB-HHHHHHHTT--HHHHHHHHHHHHHTTSEEEES-TTT-EEEE----